Protein AF-A0A822B2M4-F1 (afdb_monomer)

Radius of gyration: 15.86 Å; Cα contacts (8 Å, |Δi|>4): 39; chains: 1; bounding box: 35×22×49 Å

Solvent-accessible surface area (backbone atoms only — not comparable to full-atom values): 4431 Å² total; per-residue (Å²): 133,87,90,71,67,81,73,47,78,58,86,52,93,82,42,48,32,58,89,95,44,70,50,69,65,62,54,51,49,55,37,46,75,71,71,44,90,76,71,94,41,84,89,46,42,65,60,53,51,51,38,44,74,72,58,78,68,41,86,74,69,80,7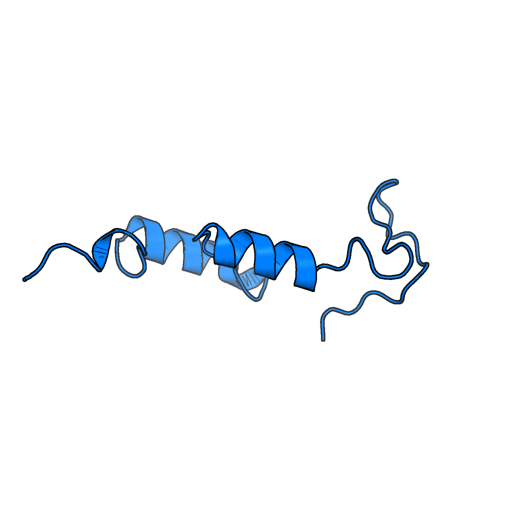3,77,89,127

Sequence (66 aa):
KQTIQAGRRMGHAGAIISGKSGGAESKIQALKDAKVNVSDSPAKMGQLMYKLMKGEDHPISRKQTQ

Secondary structure (DSSP, 8-state):
-----TT-B-SSTT-B-BTTBS-HHHHHHHHHHTT----SSGGGHHHHHHHHHTTTT-TTTTSS--

pLDDT: mean 74.37, std 15.55, range [37.22, 93.81]

Foldseek 3Di:
DPDDDAPDDDPPPPCHHHDPPDDPVVVVVVCVVVVHDDDPDPVCPVVVVVCVVVVNDRPVVVPPDD

Structure (mmCIF, N/CA/C/O backbone):
data_AF-A0A822B2M4-F1
#
_entry.id   AF-A0A822B2M4-F1
#
loop_
_atom_site.group_PDB
_atom_site.id
_atom_site.type_symbol
_atom_site.label_atom_id
_atom_site.label_alt_id
_atom_site.label_comp_id
_atom_site.label_asym_id
_atom_site.label_entity_id
_atom_site.label_seq_id
_atom_site.pdbx_PDB_ins_code
_atom_site.Cartn_x
_atom_site.Cartn_y
_atom_site.Cartn_z
_atom_site.occupancy
_atom_site.B_iso_or_equiv
_atom_site.auth_seq_id
_atom_site.auth_comp_id
_atom_site.auth_asym_id
_atom_site.auth_atom_id
_atom_site.pdbx_PDB_model_num
ATOM 1 N N . LYS A 1 1 ? 4.371 -13.742 -2.232 1.00 45.22 1 LYS A N 1
ATOM 2 C CA . LYS A 1 1 ? 5.337 -13.528 -3.337 1.00 45.22 1 LYS A CA 1
ATOM 3 C C . LYS A 1 1 ? 4.776 -12.407 -4.210 1.00 45.22 1 LYS A C 1
ATOM 5 O O . LYS A 1 1 ? 3.773 -12.636 -4.870 1.00 45.22 1 LYS A O 1
ATOM 10 N N . GLN A 1 2 ? 5.298 -11.181 -4.111 1.00 55.59 2 GLN A N 1
ATOM 11 C CA . GLN A 1 2 ? 4.896 -10.100 -5.019 1.00 55.59 2 GLN A CA 1
ATOM 12 C C . GLN A 1 2 ? 5.665 -10.290 -6.320 1.00 55.59 2 GLN A C 1
ATOM 14 O O . GLN A 1 2 ? 6.874 -10.089 -6.375 1.00 55.59 2 GLN A O 1
ATOM 19 N N . THR A 1 3 ? 4.993 -10.829 -7.331 1.00 60.88 3 THR A N 1
ATOM 20 C CA . THR A 1 3 ? 5.697 -11.430 -8.464 1.00 60.88 3 THR A CA 1
ATOM 21 C C . THR A 1 3 ? 5.897 -10.409 -9.580 1.00 60.88 3 THR A C 1
ATOM 23 O O . THR A 1 3 ? 5.134 -10.374 -10.539 1.00 60.88 3 THR A O 1
ATOM 26 N N . ILE A 1 4 ? 6.942 -9.588 -9.461 1.00 59.53 4 ILE A N 1
ATOM 27 C CA . ILE A 1 4 ? 7.502 -8.820 -10.581 1.00 59.53 4 ILE A CA 1
ATOM 28 C C . ILE A 1 4 ? 8.995 -9.145 -10.670 1.00 59.53 4 ILE A C 1
ATOM 30 O O . ILE A 1 4 ? 9.727 -9.014 -9.692 1.00 59.53 4 ILE A O 1
ATOM 34 N N . GLN A 1 5 ? 9.446 -9.599 -11.841 1.00 60.19 5 GLN A N 1
ATOM 35 C CA . GLN A 1 5 ? 10.869 -9.794 -12.123 1.00 60.19 5 GLN A CA 1
ATOM 36 C C . GLN A 1 5 ? 11.518 -8.434 -12.413 1.00 60.19 5 GLN A C 1
ATOM 38 O O . GLN A 1 5 ? 10.975 -7.649 -13.194 1.00 60.19 5 GLN A O 1
ATOM 43 N N . ALA A 1 6 ? 12.668 -8.156 -11.793 1.00 64.94 6 ALA A N 1
ATOM 44 C CA . ALA A 1 6 ? 13.411 -6.916 -12.010 1.00 64.94 6 ALA A CA 1
ATOM 45 C C . ALA A 1 6 ? 13.702 -6.700 -13.508 1.00 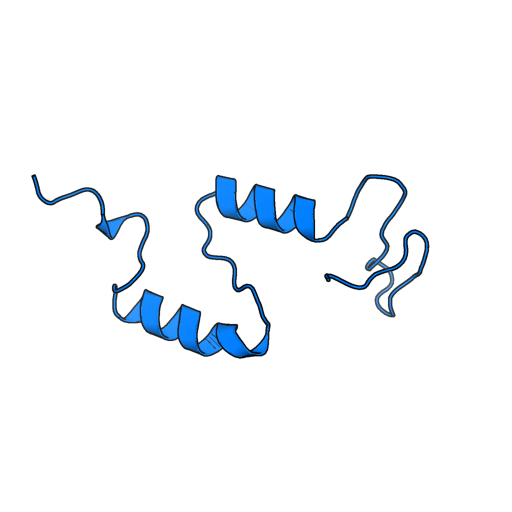64.94 6 ALA A C 1
ATOM 47 O O . ALA A 1 6 ? 14.043 -7.645 -14.219 1.00 64.94 6 ALA A O 1
ATOM 48 N N . GLY A 1 7 ? 13.539 -5.464 -13.992 1.00 62.12 7 GLY A N 1
ATOM 49 C CA . GLY A 1 7 ? 13.816 -5.105 -15.388 1.00 62.12 7 GLY A CA 1
ATOM 50 C C . GLY A 1 7 ? 12.696 -5.379 -16.403 1.00 62.12 7 GLY A C 1
ATOM 51 O O . GLY A 1 7 ? 12.889 -5.094 -17.583 1.00 62.12 7 GLY A O 1
ATOM 52 N N . ARG A 1 8 ? 11.516 -5.880 -15.997 1.00 65.31 8 ARG A N 1
ATOM 53 C CA . ARG A 1 8 ? 10.355 -5.996 -16.903 1.00 65.31 8 ARG A CA 1
ATOM 54 C C . ARG A 1 8 ? 9.426 -4.780 -16.828 1.00 65.31 8 ARG A C 1
ATOM 56 O O . ARG A 1 8 ? 9.055 -4.329 -15.746 1.00 65.31 8 ARG A O 1
ATOM 63 N N . ARG A 1 9 ? 9.008 -4.297 -18.003 1.00 62.53 9 ARG A N 1
ATOM 64 C CA . ARG A 1 9 ? 7.902 -3.342 -18.185 1.00 62.53 9 ARG A CA 1
ATOM 65 C C . ARG A 1 9 ? 6.562 -4.063 -18.024 1.00 62.53 9 ARG A C 1
ATOM 67 O O . ARG A 1 9 ? 6.310 -5.034 -18.731 1.00 62.53 9 ARG A O 1
ATOM 74 N N . MET A 1 10 ? 5.702 -3.578 -17.128 1.00 66.50 10 MET A N 1
ATOM 75 C CA . MET A 1 10 ? 4.386 -4.166 -16.839 1.00 66.50 10 MET A CA 1
ATOM 76 C C . MET A 1 10 ? 3.258 -3.336 -17.469 1.00 66.50 10 MET A C 1
ATOM 78 O O . MET A 1 10 ? 2.498 -2.678 -16.762 1.00 66.50 10 MET A O 1
ATOM 82 N N . GLY A 1 11 ? 3.156 -3.351 -18.803 1.00 75.69 11 GLY A N 1
ATOM 83 C CA . GLY A 1 11 ? 2.071 -2.716 -19.570 1.00 75.69 11 GLY A CA 1
ATOM 84 C C . GLY A 1 11 ? 2.068 -1.181 -19.522 1.00 75.69 11 GLY A C 1
ATOM 85 O O . GLY A 1 11 ? 2.389 -0.536 -20.516 1.00 75.69 11 GLY A O 1
ATOM 86 N N . HIS A 1 12 ? 1.729 -0.594 -18.368 1.00 76.19 12 HIS A N 1
ATOM 87 C CA . HIS A 1 12 ? 1.744 0.853 -18.140 1.00 76.19 12 HIS A CA 1
ATOM 88 C C . HIS A 1 12 ? 3.180 1.391 -18.248 1.00 76.19 12 HIS A C 1
ATOM 90 O O . HIS A 1 12 ? 4.097 0.826 -17.650 1.00 76.19 12 HIS A O 1
ATOM 96 N N . ALA A 1 13 ? 3.391 2.494 -18.978 1.00 77.25 13 ALA A N 1
ATOM 97 C CA . ALA A 1 13 ? 4.733 2.990 -19.317 1.00 77.25 13 ALA A CA 1
ATOM 98 C C . ALA A 1 13 ? 5.637 3.235 -18.088 1.00 77.25 13 ALA A C 1
ATOM 100 O O . ALA A 1 13 ? 6.848 3.025 -18.164 1.00 77.25 13 ALA A O 1
ATOM 101 N N . GLY A 1 14 ? 5.041 3.626 -16.954 1.00 69.38 14 GLY A N 1
ATOM 102 C CA . GLY A 1 14 ? 5.728 3.857 -15.678 1.00 69.38 14 GLY A CA 1
ATOM 103 C C . GLY A 1 14 ? 5.791 2.656 -14.722 1.00 69.38 14 GLY A C 1
ATOM 104 O O . GLY A 1 14 ? 6.375 2.772 -13.647 1.00 69.38 14 GLY A O 1
ATOM 105 N N . ALA A 1 15 ? 5.203 1.505 -15.062 1.00 73.88 15 ALA A N 1
ATOM 106 C CA . ALA A 1 15 ? 5.215 0.314 -14.210 1.00 73.88 15 ALA A CA 1
ATOM 107 C C . ALA A 1 15 ? 6.491 -0.514 -14.451 1.00 73.88 15 ALA A C 1
ATOM 109 O O . ALA A 1 15 ? 6.467 -1.561 -15.103 1.00 73.88 15 ALA A O 1
ATOM 110 N N . ILE A 1 16 ? 7.622 -0.004 -13.953 1.00 66.38 16 ILE A N 1
ATOM 111 C CA . ILE A 1 16 ? 8.957 -0.605 -14.089 1.00 66.38 16 ILE A CA 1
ATOM 112 C C . ILE A 1 16 ? 9.639 -0.637 -12.721 1.00 66.38 16 ILE A C 1
ATOM 114 O O . ILE A 1 16 ? 9.619 0.353 -11.991 1.00 66.38 16 ILE A O 1
ATOM 118 N N . ILE A 1 17 ? 10.277 -1.762 -12.393 1.00 65.38 17 ILE A N 1
ATOM 119 C CA . ILE A 1 17 ? 11.215 -1.858 -11.268 1.00 65.38 17 ILE A CA 1
ATOM 120 C C . ILE A 1 17 ? 12.628 -1.672 -11.829 1.00 65.38 17 ILE A C 1
ATOM 122 O O . ILE A 1 17 ? 13.119 -2.537 -12.561 1.00 65.38 17 ILE A O 1
ATOM 126 N N . SER A 1 18 ? 13.264 -0.547 -11.496 1.00 63.62 18 SER A N 1
ATOM 127 C CA . SER A 1 18 ? 14.605 -0.184 -11.966 1.00 63.62 18 SER A CA 1
ATOM 128 C C . SER A 1 18 ? 15.625 -0.378 -10.844 1.00 63.62 18 SER A C 1
ATOM 130 O O . SER A 1 18 ? 15.660 0.380 -9.872 1.00 63.62 18 SER A O 1
ATOM 132 N N . GLY A 1 19 ? 16.479 -1.396 -10.973 1.00 67.50 19 GLY A N 1
ATOM 133 C CA . GLY A 1 19 ? 17.514 -1.701 -9.981 1.00 67.50 19 GLY A CA 1
ATOM 134 C C . GLY A 1 19 ? 16.927 -2.042 -8.605 1.00 67.50 19 GLY A C 1
ATOM 135 O O . GLY A 1 19 ? 16.145 -2.979 -8.483 1.00 67.50 19 GLY A O 1
ATOM 136 N N . LYS A 1 20 ? 17.312 -1.283 -7.568 1.00 60.66 20 LYS A N 1
ATOM 137 C CA . LYS A 1 20 ? 16.833 -1.436 -6.176 1.00 60.66 20 LYS A CA 1
ATOM 138 C C . LYS A 1 20 ? 15.612 -0.560 -5.845 1.00 60.66 20 LYS A C 1
ATOM 140 O O . LYS A 1 20 ? 15.11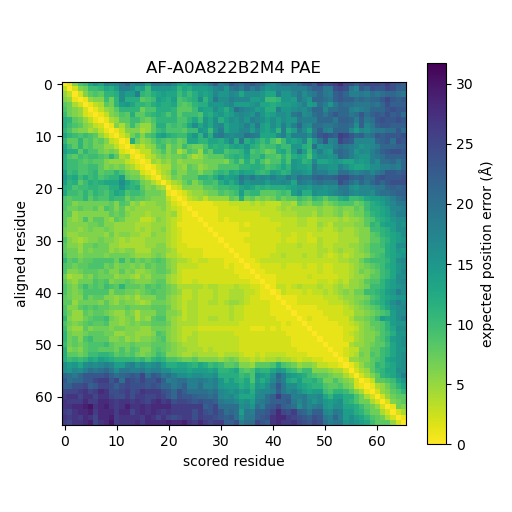2 -0.613 -4.725 1.00 60.66 20 LYS A O 1
ATOM 145 N N . SER A 1 21 ? 15.140 0.246 -6.798 1.00 63.16 21 SER A N 1
ATOM 146 C CA . SER A 1 21 ? 14.126 1.281 -6.578 1.00 63.16 21 SER A CA 1
ATOM 147 C C . SER A 1 21 ? 12.836 0.973 -7.341 1.00 63.16 21 SER A C 1
ATOM 149 O O . SER A 1 21 ? 12.853 0.441 -8.450 1.00 63.16 21 SER A O 1
ATOM 151 N N . GLY A 1 22 ? 11.691 1.321 -6.746 1.00 65.81 22 GLY A N 1
ATOM 152 C CA . GLY A 1 22 ? 10.373 1.113 -7.361 1.00 65.81 22 GLY A CA 1
ATOM 153 C C . GLY A 1 22 ? 9.716 -0.237 -7.054 1.00 65.81 22 GLY A C 1
ATOM 154 O O . GLY A 1 22 ? 8.649 -0.520 -7.598 1.00 65.81 22 GLY A O 1
ATOM 155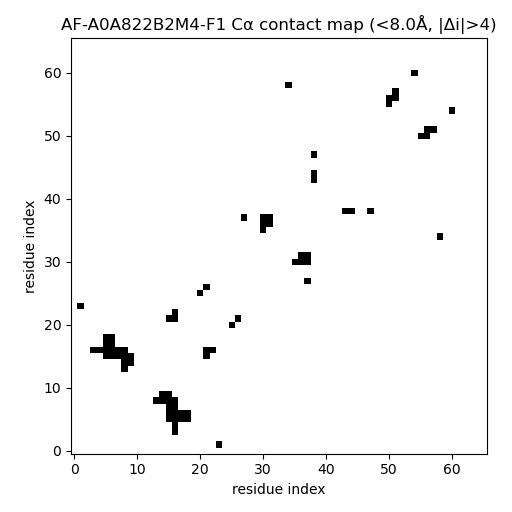 N N . GLY A 1 23 ? 10.305 -1.043 -6.165 1.00 75.00 23 GLY A N 1
ATOM 156 C CA . GLY A 1 23 ? 9.670 -2.253 -5.644 1.00 75.00 23 GLY A CA 1
ATOM 157 C C . GLY A 1 23 ? 8.364 -1.945 -4.903 1.00 75.00 23 GLY A C 1
ATOM 158 O O . GLY A 1 23 ? 8.200 -0.892 -4.288 1.00 75.00 23 GLY A O 1
ATOM 159 N N . ALA A 1 24 ? 7.409 -2.869 -4.957 1.00 80.62 24 ALA A N 1
ATOM 160 C CA . ALA A 1 24 ? 6.136 -2.699 -4.262 1.00 80.62 24 ALA A CA 1
ATOM 161 C C . ALA A 1 24 ? 6.302 -2.741 -2.727 1.00 80.62 24 ALA A C 1
ATOM 163 O O . ALA A 1 24 ? 5.632 -1.987 -2.025 1.00 80.62 24 ALA A O 1
ATOM 164 N N . GLU A 1 25 ? 7.264 -3.507 -2.208 1.00 82.06 25 GLU A N 1
ATOM 165 C CA . GLU A 1 25 ? 7.580 -3.569 -0.774 1.00 82.06 25 GLU A CA 1
ATOM 166 C C . GLU A 1 25 ? 8.029 -2.218 -0.201 1.00 82.06 25 GLU A C 1
ATOM 168 O O . GLU A 1 25 ? 7.542 -1.819 0.856 1.00 82.06 25 GLU A O 1
ATOM 173 N N . SER A 1 26 ? 8.875 -1.464 -0.915 1.00 83.44 26 SER A N 1
ATOM 174 C CA . SER A 1 26 ? 9.339 -0.154 -0.435 1.00 83.44 26 SER A CA 1
ATOM 175 C C . SER A 1 26 ? 8.191 0.854 -0.334 1.00 83.44 26 SER A C 1
ATOM 177 O O . SER A 1 26 ? 8.139 1.648 0.600 1.00 83.44 26 SER A O 1
ATOM 179 N N . LYS A 1 27 ? 7.231 0.799 -1.269 1.00 84.00 27 LYS A N 1
ATOM 180 C CA . LYS A 1 27 ? 6.025 1.641 -1.235 1.00 84.00 27 LYS A CA 1
ATOM 181 C C . LYS A 1 27 ? 5.090 1.238 -0.097 1.00 84.00 27 LYS A C 1
ATOM 183 O O . LYS A 1 27 ? 4.560 2.104 0.589 1.00 84.00 27 LYS A O 1
ATO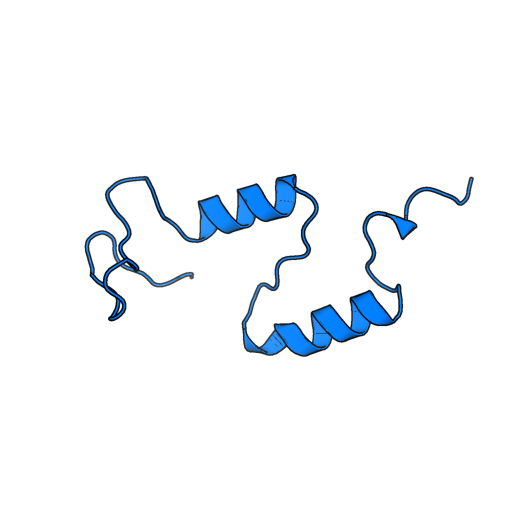M 188 N N . ILE A 1 28 ? 4.906 -0.064 0.118 1.00 86.56 28 ILE A N 1
ATOM 189 C CA . ILE A 1 28 ? 4.083 -0.583 1.216 1.00 86.56 28 ILE A CA 1
ATOM 190 C C . ILE A 1 28 ? 4.660 -0.159 2.564 1.00 86.56 28 ILE A C 1
ATOM 192 O O . ILE A 1 28 ? 3.898 0.267 3.427 1.00 86.56 28 ILE A O 1
ATOM 196 N N . GLN A 1 29 ? 5.981 -0.245 2.743 1.00 86.00 29 GLN A N 1
ATOM 197 C CA . GLN A 1 29 ? 6.621 0.174 3.986 1.00 86.00 29 GLN A CA 1
ATOM 198 C C . GLN A 1 29 ? 6.448 1.677 4.224 1.00 86.00 29 GLN A C 1
ATOM 200 O O . GLN A 1 29 ? 5.962 2.058 5.281 1.00 86.00 29 GLN A O 1
ATOM 205 N N . ALA A 1 30 ? 6.705 2.515 3.215 1.00 88.56 30 ALA A N 1
ATOM 206 C CA . ALA A 1 30 ? 6.512 3.962 3.331 1.00 88.56 30 ALA A CA 1
ATOM 207 C C . ALA A 1 30 ? 5.062 4.344 3.696 1.00 88.56 30 ALA A C 1
ATOM 209 O O . ALA A 1 30 ? 4.834 5.228 4.519 1.00 88.56 30 ALA A O 1
ATOM 210 N N . LEU A 1 31 ? 4.070 3.654 3.121 1.00 88.44 31 LEU A N 1
ATOM 211 C CA . LEU A 1 31 ? 2.657 3.857 3.458 1.00 88.44 31 LEU A CA 1
ATOM 212 C C . LEU A 1 31 ? 2.341 3.420 4.896 1.00 88.44 31 LEU A C 1
ATOM 214 O O . LEU A 1 31 ? 1.636 4.133 5.610 1.00 88.44 31 LEU A O 1
ATOM 218 N N . LYS A 1 32 ? 2.883 2.284 5.347 1.00 87.31 32 LYS A N 1
ATOM 219 C CA . LYS A 1 32 ? 2.737 1.826 6.737 1.00 87.31 32 LYS A CA 1
ATOM 220 C C . LYS A 1 32 ? 3.371 2.803 7.728 1.00 87.31 32 LYS A C 1
ATOM 222 O O . LYS A 1 32 ? 2.749 3.107 8.743 1.00 87.31 32 LYS A O 1
ATOM 227 N N . ASP A 1 33 ? 4.551 3.335 7.417 1.00 88.38 33 ASP A N 1
ATOM 228 C CA . ASP A 1 33 ? 5.249 4.323 8.249 1.00 88.38 33 ASP A CA 1
ATOM 229 C C . ASP A 1 33 ? 4.445 5.633 8.346 1.00 88.38 33 ASP A C 1
ATOM 231 O O . ASP A 1 33 ? 4.356 6.245 9.411 1.00 88.38 33 ASP A O 1
ATOM 235 N N . ALA A 1 34 ? 3.751 6.005 7.266 1.00 90.31 34 ALA A N 1
ATOM 236 C CA . ALA A 1 34 ? 2.788 7.107 7.236 1.00 90.31 34 ALA A CA 1
ATOM 237 C C . ALA A 1 34 ? 1.442 6.792 7.930 1.00 90.31 34 ALA A C 1
ATOM 239 O O . ALA A 1 34 ? 0.520 7.605 7.877 1.00 90.31 34 ALA A O 1
ATOM 240 N N . LYS A 1 35 ? 1.312 5.633 8.595 1.00 87.38 35 LYS A N 1
ATOM 241 C CA . LYS A 1 35 ? 0.091 5.144 9.267 1.00 87.38 35 LYS A CA 1
ATOM 242 C C . LYS A 1 35 ? -1.100 4.931 8.324 1.00 87.38 35 LYS A C 1
ATOM 244 O O . LYS A 1 35 ? -2.253 4.982 8.755 1.00 87.38 35 LYS A O 1
ATOM 249 N N . VAL A 1 36 ? -0.836 4.658 7.048 1.00 89.31 36 VAL A N 1
ATOM 250 C CA . VAL A 1 36 ? -1.857 4.248 6.080 1.00 89.31 36 VAL A CA 1
ATOM 251 C C . VAL A 1 36 ? -2.143 2.757 6.243 1.00 89.31 36 VAL A C 1
ATOM 253 O O . VAL A 1 36 ? -1.232 1.932 6.334 1.00 89.31 36 VAL A O 1
ATOM 256 N N . ASN A 1 37 ? -3.424 2.394 6.233 1.00 88.75 37 ASN A N 1
ATOM 257 C CA . ASN A 1 37 ? -3.841 0.998 6.198 1.00 88.75 37 ASN A CA 1
ATOM 258 C C . ASN A 1 37 ? -3.641 0.427 4.789 1.00 88.75 37 ASN A C 1
ATOM 260 O O . ASN A 1 37 ? -4.284 0.865 3.836 1.00 88.75 37 ASN A O 1
ATOM 264 N N . VAL A 1 38 ? -2.754 -0.561 4.659 1.00 90.31 38 VAL A N 1
ATOM 265 C CA . VAL A 1 38 ? -2.420 -1.196 3.377 1.00 90.31 38 VAL A CA 1
ATOM 266 C C . VAL A 1 38 ? -2.976 -2.615 3.344 1.00 90.31 38 VAL A C 1
ATOM 268 O O . VAL A 1 38 ? -2.639 -3.433 4.199 1.00 90.31 38 VAL A O 1
ATOM 271 N N . SER A 1 39 ? -3.803 -2.919 2.341 1.00 90.25 39 SER A N 1
ATOM 272 C CA . SER A 1 39 ? -4.316 -4.275 2.127 1.00 90.25 39 SER A CA 1
ATOM 273 C C . SER A 1 39 ? -3.238 -5.187 1.529 1.00 90.25 39 SER A C 1
ATOM 275 O O . SER A 1 39 ? -2.520 -4.800 0.610 1.00 90.25 39 SER A O 1
ATOM 277 N N . ASP A 1 40 ? -3.141 -6.412 2.040 1.00 86.25 40 ASP A N 1
ATOM 278 C CA . ASP A 1 40 ? -2.224 -7.463 1.581 1.00 86.25 40 ASP A CA 1
ATOM 279 C C . ASP A 1 40 ? -2.672 -8.122 0.265 1.00 86.25 40 ASP A C 1
ATOM 281 O O . ASP A 1 40 ? -1.871 -8.773 -0.408 1.00 86.25 40 ASP A O 1
ATOM 285 N N . SER A 1 41 ? -3.944 -7.953 -0.110 1.00 88.69 41 SER A N 1
ATOM 286 C CA . SER A 1 41 ? -4.528 -8.512 -1.327 1.00 88.69 41 SER A CA 1
ATOM 287 C C . SER A 1 41 ? -5.561 -7.562 -1.934 1.00 88.69 41 SER A C 1
ATOM 289 O O . SER A 1 41 ? -6.426 -7.069 -1.208 1.00 88.69 41 SER A O 1
ATOM 291 N N . PRO A 1 42 ? -5.578 -7.379 -3.268 1.00 88.62 42 PRO A N 1
ATOM 292 C CA . PRO A 1 42 ? -6.614 -6.597 -3.940 1.00 88.62 42 PRO A CA 1
ATOM 293 C C . PRO A 1 42 ? -8.042 -7.038 -3.578 1.00 88.62 42 PRO A C 1
ATOM 295 O O . PRO A 1 42 ? -8.926 -6.203 -3.406 1.00 88.62 42 PRO A O 1
ATOM 298 N N . ALA A 1 43 ? -8.262 -8.343 -3.377 1.00 93.81 43 ALA A N 1
ATOM 299 C CA . ALA A 1 43 ? -9.575 -8.897 -3.041 1.00 93.81 43 ALA A CA 1
ATOM 300 C C . ALA A 1 43 ? -10.084 -8.481 -1.647 1.00 93.81 43 ALA A C 1
ATOM 302 O O . ALA A 1 43 ? -11.284 -8.518 -1.387 1.00 93.81 43 ALA A O 1
ATOM 303 N N . LYS A 1 44 ? -9.188 -8.072 -0.740 1.00 91.44 44 LYS A N 1
ATOM 304 C CA . LYS A 1 44 ? -9.531 -7.686 0.636 1.00 91.44 44 LYS A CA 1
ATOM 305 C C . LYS A 1 44 ? -9.749 -6.180 0.806 1.00 91.44 44 LYS A C 1
ATOM 307 O O . LYS A 1 44 ? -10.128 -5.753 1.895 1.00 91.44 44 LYS A O 1
ATOM 312 N N . MET A 1 45 ? -9.555 -5.368 -0.240 1.00 90.81 45 MET A N 1
ATOM 313 C CA . MET A 1 45 ? -9.658 -3.904 -0.144 1.00 90.81 45 MET A CA 1
ATOM 314 C C . MET A 1 45 ? -11.033 -3.438 0.356 1.00 90.81 45 MET A C 1
ATOM 316 O O . MET A 1 45 ? -11.102 -2.590 1.242 1.00 90.81 45 MET A O 1
ATOM 320 N N . GLY A 1 46 ? -12.121 -4.033 -0.145 1.00 92.50 46 GLY A N 1
ATOM 321 C CA . GLY A 1 46 ? -13.478 -3.684 0.291 1.00 92.50 46 GLY A CA 1
ATOM 322 C C . GLY A 1 46 ? -13.736 -4.012 1.765 1.00 92.50 46 GLY A C 1
ATOM 323 O O . GLY A 1 46 ? -14.296 -3.195 2.490 1.00 92.50 46 GLY A O 1
ATOM 324 N N . GLN A 1 47 ? -13.262 -5.171 2.234 1.00 92.81 47 GLN A N 1
ATOM 325 C CA . GLN A 1 47 ? -13.387 -5.576 3.639 1.00 92.81 47 GLN A CA 1
ATOM 326 C C . GLN A 1 47 ? -12.591 -4.651 4.563 1.00 92.81 47 GLN A C 1
ATOM 328 O O . GLN A 1 47 ? -13.091 -4.252 5.611 1.00 92.81 47 GLN A O 1
ATOM 333 N N . LEU A 1 48 ? -11.365 -4.289 4.167 1.00 91.00 48 LEU A N 1
ATOM 334 C CA . LEU A 1 48 ? -10.540 -3.346 4.917 1.00 91.00 48 LEU A CA 1
ATOM 335 C C . LEU A 1 48 ? -11.230 -1.983 5.019 1.00 91.00 48 LEU A C 1
ATOM 337 O O . LEU A 1 48 ? -11.338 -1.436 6.110 1.00 91.00 48 LEU A O 1
ATOM 341 N N . MET A 1 49 ? -11.756 -1.464 3.907 1.00 91.25 49 MET A N 1
ATOM 342 C CA . MET A 1 49 ? -12.477 -0.193 3.909 1.00 91.25 49 MET A CA 1
ATOM 343 C C . MET A 1 49 ? -13.715 -0.238 4.810 1.00 91.25 49 MET A C 1
ATOM 345 O O . MET A 1 49 ? -13.910 0.668 5.616 1.00 91.25 49 MET A O 1
ATOM 349 N N . TYR A 1 50 ? -14.504 -1.312 4.737 1.00 91.94 50 TYR A N 1
ATOM 350 C CA . TYR A 1 50 ? -15.677 -1.494 5.591 1.00 91.94 50 TYR A CA 1
ATOM 351 C C . TYR A 1 50 ? -15.323 -1.46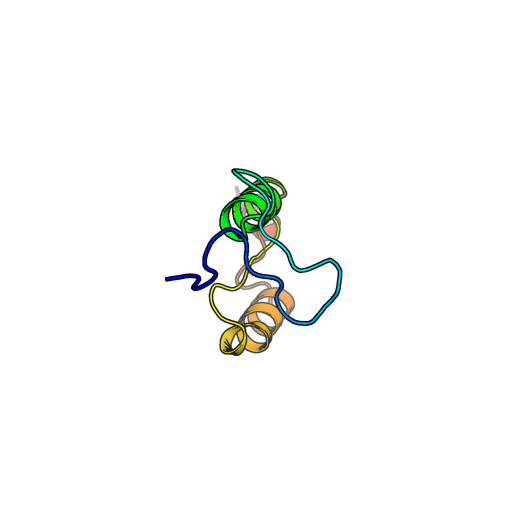8 7.085 1.00 91.94 50 TYR A C 1
ATOM 353 O O . TYR A 1 50 ? -15.938 -0.718 7.841 1.00 91.94 50 TYR A O 1
ATOM 361 N N . LYS A 1 51 ? -14.288 -2.209 7.508 1.00 89.88 51 LYS A N 1
ATOM 362 C CA . LYS A 1 51 ? -13.802 -2.199 8.901 1.00 89.88 51 LYS A CA 1
ATOM 363 C C . LYS A 1 51 ? -13.380 -0.806 9.362 1.00 89.88 51 LYS A C 1
ATOM 365 O O . LYS A 1 51 ? -13.706 -0.390 10.472 1.00 89.88 51 LYS A O 1
ATOM 370 N N . LEU A 1 52 ? -12.689 -0.060 8.497 1.00 89.38 52 LEU A N 1
ATOM 371 C CA . LEU A 1 52 ? -12.261 1.308 8.797 1.00 89.38 52 LEU A CA 1
ATOM 372 C C . LEU A 1 52 ? -13.446 2.266 8.936 1.00 89.38 52 LEU A C 1
ATOM 374 O O . LEU A 1 52 ? -13.455 3.076 9.857 1.00 89.38 52 LEU A O 1
ATOM 378 N N . MET A 1 53 ? -14.461 2.144 8.078 1.00 88.31 53 MET A N 1
ATOM 379 C CA . MET A 1 53 ? -15.690 2.942 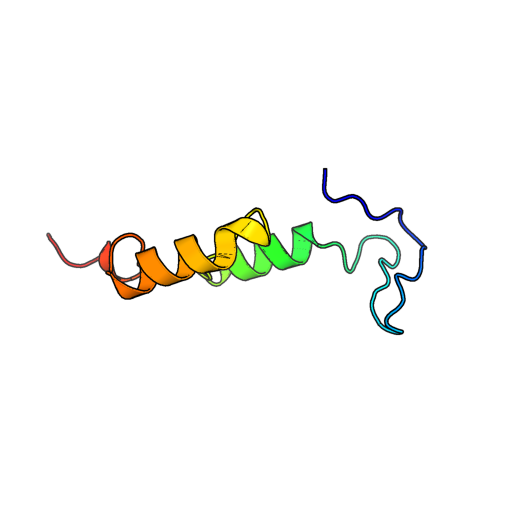8.171 1.00 88.31 53 MET A CA 1
ATOM 380 C C . MET A 1 53 ? -16.510 2.613 9.425 1.00 88.31 53 MET A C 1
ATOM 382 O O . MET A 1 53 ? -17.192 3.486 9.952 1.00 88.31 53 MET A O 1
ATOM 386 N N . LYS A 1 54 ? -16.438 1.370 9.915 1.00 90.62 54 LYS A N 1
ATOM 387 C CA . LYS A 1 54 ? -17.057 0.940 11.178 1.00 90.62 54 LYS A CA 1
ATOM 388 C C . LYS A 1 54 ? -16.261 1.339 12.427 1.00 90.62 54 LYS A C 1
ATOM 390 O O . LYS A 1 54 ? -16.776 1.191 13.527 1.00 90.62 54 LYS A O 1
ATOM 395 N N . GLY A 1 55 ? -15.039 1.855 12.270 1.00 79.75 55 GLY A N 1
ATOM 396 C CA . GLY A 1 55 ? -14.167 2.249 13.381 1.00 79.75 55 GLY A CA 1
ATOM 397 C C . GLY A 1 55 ? -13.398 1.093 14.033 1.00 79.75 55 GLY A C 1
ATOM 398 O O . GLY A 1 55 ? -12.723 1.305 15.034 1.00 79.75 55 GLY A O 1
ATOM 399 N N . GLU A 1 56 ? -13.444 -0.113 13.463 1.00 71.56 56 GLU A N 1
ATOM 400 C CA . GLU A 1 56 ? -12.883 -1.329 14.073 1.00 71.56 56 GLU A CA 1
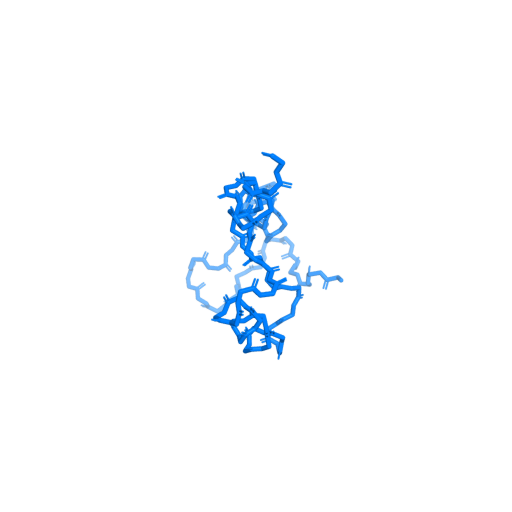ATOM 401 C C . GLU A 1 56 ? -11.346 -1.410 13.970 1.00 71.56 56 GLU A C 1
ATOM 403 O O . GLU A 1 56 ? -10.712 -2.119 14.746 1.00 71.56 56 GLU A O 1
ATOM 408 N N . ASP A 1 57 ? -10.728 -0.654 13.053 1.00 63.31 57 ASP A N 1
ATOM 409 C CA . ASP A 1 57 ? -9.279 -0.699 12.779 1.00 63.31 57 ASP A CA 1
ATOM 410 C C . ASP A 1 57 ? -8.670 0.698 12.524 1.00 63.31 57 ASP A C 1
ATOM 412 O O . ASP A 1 57 ? -7.795 0.897 11.678 1.00 63.31 57 ASP A O 1
ATOM 416 N N . HIS A 1 58 ? -9.138 1.723 13.240 1.00 56.31 58 HIS A N 1
ATOM 417 C CA . HIS A 1 58 ? -8.596 3.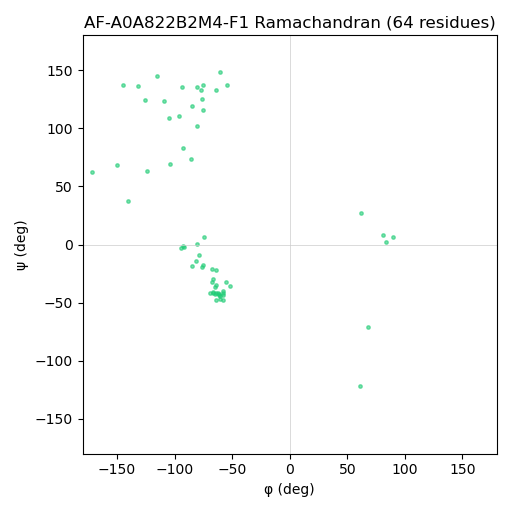071 13.067 1.00 56.31 58 HIS A CA 1
ATOM 418 C C . HIS A 1 58 ? -7.326 3.285 13.922 1.00 56.31 58 HIS A C 1
ATOM 420 O O . HIS A 1 58 ? -7.405 3.240 15.154 1.00 56.31 58 HIS A O 1
ATOM 426 N N . PRO A 1 59 ? -6.150 3.586 13.326 1.00 54.94 59 PRO A N 1
ATOM 427 C CA . PRO A 1 59 ? -4.909 3.791 14.082 1.00 54.94 59 PRO A CA 1
ATOM 428 C C . PRO A 1 59 ? -4.970 5.004 15.023 1.00 54.94 59 PRO A C 1
ATOM 430 O O . PRO A 1 59 ? -4.227 5.053 16.002 1.00 54.94 59 PRO A O 1
ATOM 433 N N . ILE A 1 60 ? -5.872 5.958 14.764 1.00 54.31 60 ILE A N 1
ATOM 434 C CA . ILE A 1 60 ? -6.106 7.131 15.620 1.00 54.31 60 ILE A CA 1
ATOM 435 C C . ILE A 1 60 ? -7.098 6.809 16.757 1.00 54.31 60 ILE A C 1
ATOM 437 O O . ILE A 1 60 ? -7.087 7.480 17.781 1.00 54.31 60 ILE A O 1
ATOM 441 N N . SER A 1 61 ? -7.889 5.731 16.656 1.00 48.03 61 SER A N 1
ATOM 442 C CA . SER A 1 61 ? -8.881 5.371 17.685 1.00 48.03 61 SER A CA 1
ATOM 443 C C . SER A 1 61 ? -8.285 4.617 18.879 1.00 48.03 61 SER A C 1
ATOM 445 O O . SER A 1 61 ? -8.930 4.528 19.917 1.00 48.03 61 SER A O 1
ATOM 447 N N . ARG A 1 62 ? -7.051 4.095 18.785 1.00 56.62 62 ARG A N 1
ATOM 448 C CA . ARG A 1 62 ? -6.381 3.429 19.923 1.00 56.62 62 ARG A CA 1
ATOM 449 C C . ARG A 1 62 ? -5.730 4.387 20.932 1.00 56.62 62 ARG A C 1
ATOM 451 O O . ARG A 1 62 ? -5.137 3.913 21.896 1.00 56.62 62 ARG A O 1
ATOM 458 N N . LYS A 1 63 ? -5.806 5.711 20.747 1.00 45.31 63 LYS A N 1
ATOM 459 C CA . LYS A 1 63 ? -5.232 6.692 21.686 1.00 45.31 63 LYS A CA 1
ATOM 460 C C . LYS A 1 63 ? -6.266 7.699 22.198 1.00 45.31 63 LYS A C 1
ATOM 462 O O . LYS A 1 63 ? -6.111 8.882 21.939 1.00 45.31 63 LYS A O 1
ATOM 467 N N . GLN A 1 64 ? -7.287 7.241 22.926 1.00 46.59 64 GLN A N 1
ATOM 468 C CA . GLN A 1 64 ? -8.007 8.051 23.930 1.00 46.59 64 GLN A CA 1
ATOM 469 C C . GLN A 1 64 ? -8.986 7.179 24.737 1.00 46.59 64 GLN A C 1
ATOM 471 O O . GLN A 1 64 ? -10.201 7.330 24.682 1.00 46.59 64 GLN A O 1
ATOM 476 N N . THR A 1 65 ? -8.458 6.203 25.473 1.00 42.78 65 THR A N 1
ATOM 477 C CA . THR A 1 65 ? -9.163 5.635 26.635 1.00 42.78 65 THR A CA 1
ATOM 478 C C . THR A 1 65 ? -8.125 5.157 27.644 1.00 42.78 65 THR A C 1
ATOM 480 O O . THR A 1 65 ? -7.893 3.964 27.808 1.00 42.78 65 THR A O 1
ATOM 483 N N . GLN A 1 66 ? -7.428 6.125 28.232 1.00 37.22 66 GLN A N 1
ATOM 484 C CA . GLN A 1 66 ? -6.980 6.111 29.623 1.00 37.22 66 GLN A CA 1
ATOM 485 C C . GLN A 1 66 ? -7.159 7.530 30.148 1.00 37.22 66 GLN A C 1
ATOM 487 O O . GLN A 1 66 ? -6.840 8.459 29.368 1.00 37.22 66 GLN A O 1
#

Mean predicted aligned error: 10.15 Å